Protein AF-A0A392R4C6-F1 (afdb_monomer)

Solvent-accessible surface area (backbone atoms only — not comparable to full-atom values): 3579 Å² total; per-residue (Å²): 140,86,82,76,70,98,64,73,92,72,66,65,76,63,37,80,36,46,66,70,56,50,54,50,34,39,75,72,72,51,70,82,56,78,35,64,40,82,48,78,86,75,79,79,77,82,74,82,91,80,131

Nearest PDB structures (foldseek):
  8b2l-assembly1_D1  TM=8.866E-01  e=7.153E-05  Nicotiana tabacum
  4bts-assembly1_DV  TM=7.278E-01  e=1.011E-03  Tetrahymena thermophila
  6ybw-assembly1_M  TM=7.029E-01  e=2.877E-03  Homo sapiens
  7qp7-assembly1_M  TM=7.026E-01  e=3.307E-0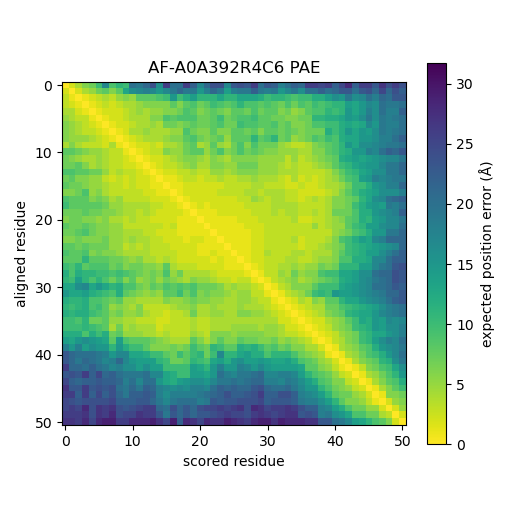3  Homo sapiens
  7qgg-assembly1_SR  TM=6.960E-01  e=5.025E-03  Rattus norvegicus

Secondary structure (DSSP, 8-state):
-----SS-SS--S-EEE-HHHHHHHHHTT-TT-TTEEE-PPPP--------

Mean predicted aligned error: 9.55 Å

Organism: NCBI:txid97028

pLDDT: mean 81.14, std 8.2, range [52.91, 89.62]

Radius of gyration: 17.07 Å; Cα contacts (8 Å, |Δi|>4): 30; chains: 1; bounding box: 48×26×36 Å

Sequence (51 aa):
MDFVPDVSAIRTDHIEVDKETLDMLTALGMSEIPGVVRVDPVPVQQIPFGR

Foldseek 3Di:
DPDDDPDDPDDQQADEDEPVVLVVC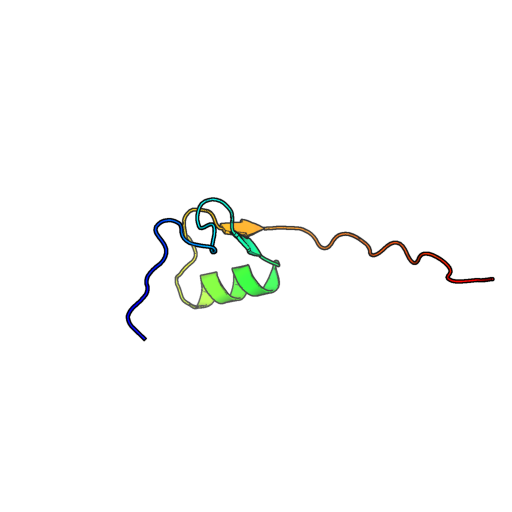VVVVNNDRHRYDYDDDDPPDPDPPDD

InterPro domains:
  IPR001210 Small ribosomal subunit protein eS17 [PF00833] (1-39)
  IPR001210 Small ribosomal subunit protein eS17 [PTHR10732] (1-42)

Structure (mmCIF, N/CA/C/O backbone):
data_AF-A0A392R4C6-F1
#
_entry.id   AF-A0A392R4C6-F1
#
loop_
_atom_site.group_PDB
_atom_site.id
_atom_site.type_symbol
_atom_site.label_atom_id
_atom_site.label_alt_id
_atom_site.label_comp_id
_atom_site.label_asym_id
_atom_site.label_entity_id
_atom_site.label_seq_id
_atom_site.pdbx_PDB_ins_code
_atom_site.Cartn_x
_atom_site.Cartn_y
_atom_site.Cartn_z
_atom_site.occupancy
_atom_site.B_iso_or_equiv
_atom_site.auth_seq_id
_atom_site.auth_comp_id
_atom_site.auth_asym_id
_atom_site.auth_atom_id
_atom_site.pdbx_PDB_model_num
ATOM 1 N N . MET A 1 1 ? -5.393 9.265 -24.294 1.00 61.47 1 MET A N 1
ATOM 2 C CA . MET A 1 1 ? -4.314 8.674 -23.467 1.00 61.47 1 MET A CA 1
ATOM 3 C C . MET A 1 1 ? -4.555 7.178 -23.534 1.00 61.47 1 MET A C 1
ATOM 5 O O . MET A 1 1 ? -5.075 6.600 -22.593 1.00 61.47 1 MET A O 1
ATOM 9 N N . ASP A 1 2 ? -4.278 6.587 -24.698 1.00 80.75 2 ASP A N 1
ATOM 10 C CA . ASP A 1 2 ? -4.883 5.299 -25.089 1.00 80.75 2 ASP A CA 1
ATOM 11 C C . ASP A 1 2 ? -3.832 4.182 -25.163 1.00 80.75 2 ASP A C 1
ATOM 13 O O . ASP A 1 2 ? -4.055 3.131 -25.753 1.00 80.75 2 ASP A O 1
ATOM 17 N N . PHE A 1 3 ? -2.654 4.427 -24.584 1.00 80.88 3 PHE A N 1
ATOM 18 C CA . PHE A 1 3 ? -1.570 3.460 -24.522 1.00 80.88 3 PHE A CA 1
ATOM 19 C C . PHE A 1 3 ? -1.621 2.725 -23.182 1.00 80.88 3 PHE A C 1
ATOM 21 O O . PHE A 1 3 ? -1.360 3.320 -22.134 1.00 80.88 3 PHE A O 1
ATOM 28 N N . VAL A 1 4 ? -1.961 1.437 -23.233 1.00 85.12 4 VAL A N 1
ATOM 29 C CA . VAL A 1 4 ? -1.902 0.505 -22.102 1.00 85.12 4 VAL A CA 1
ATOM 30 C C . VAL A 1 4 ? -0.700 -0.413 -22.336 1.00 85.12 4 VAL A C 1
ATOM 32 O O . VAL A 1 4 ? -0.638 -1.033 -23.397 1.00 85.12 4 VAL A O 1
ATOM 35 N N . PRO A 1 5 ? 0.272 -0.480 -21.410 1.00 86.81 5 PRO A N 1
ATOM 36 C CA . PRO A 1 5 ? 1.436 -1.341 -21.572 1.00 86.81 5 PRO A CA 1
ATOM 37 C C . PRO A 1 5 ? 1.038 -2.817 -21.489 1.00 86.81 5 PRO A C 1
ATOM 39 O O . PRO A 1 5 ? 0.133 -3.179 -20.739 1.00 86.81 5 PRO A O 1
ATOM 42 N N . ASP A 1 6 ? 1.779 -3.672 -22.195 1.00 88.06 6 ASP A N 1
ATOM 43 C CA . ASP A 1 6 ? 1.552 -5.124 -22.173 1.00 88.06 6 ASP A CA 1
ATOM 44 C C . ASP A 1 6 ? 1.767 -5.732 -20.776 1.00 88.06 6 ASP A C 1
ATOM 46 O O . ASP A 1 6 ? 1.179 -6.755 -20.431 1.00 88.06 6 ASP A O 1
ATOM 50 N N . VAL A 1 7 ? 2.611 -5.096 -19.957 1.00 86.38 7 VAL A N 1
ATOM 51 C CA . VAL A 1 7 ? 2.917 -5.525 -18.591 1.00 86.38 7 VAL A CA 1
ATOM 52 C C . VAL A 1 7 ? 2.622 -4.389 -17.620 1.00 86.38 7 VAL A C 1
ATOM 54 O O . VAL A 1 7 ? 3.105 -3.267 -17.785 1.00 86.38 7 VAL A O 1
ATOM 57 N N . SER A 1 8 ? 1.855 -4.696 -16.573 1.00 85.44 8 SER A N 1
ATOM 58 C CA . SER A 1 8 ? 1.609 -3.768 -15.472 1.00 85.44 8 SER A CA 1
ATOM 59 C C . SER A 1 8 ? 2.911 -3.455 -14.734 1.00 85.44 8 SER A C 1
ATOM 61 O O . SER A 1 8 ? 3.644 -4.356 -14.327 1.00 85.44 8 SER A O 1
ATOM 63 N N . ALA A 1 9 ? 3.175 -2.171 -14.494 1.00 86.38 9 ALA A N 1
ATOM 64 C CA . ALA A 1 9 ? 4.249 -1.749 -13.596 1.00 86.38 9 ALA A CA 1
ATOM 65 C C . ALA A 1 9 ? 3.951 -2.101 -12.125 1.00 86.38 9 ALA A C 1
ATOM 67 O O . ALA A 1 9 ? 4.863 -2.175 -11.303 1.00 86.38 9 ALA A O 1
ATOM 68 N N . ILE A 1 10 ? 2.675 -2.318 -11.792 1.00 86.31 10 ILE A N 1
ATOM 69 C CA . ILE A 1 10 ? 2.220 -2.661 -10.447 1.00 8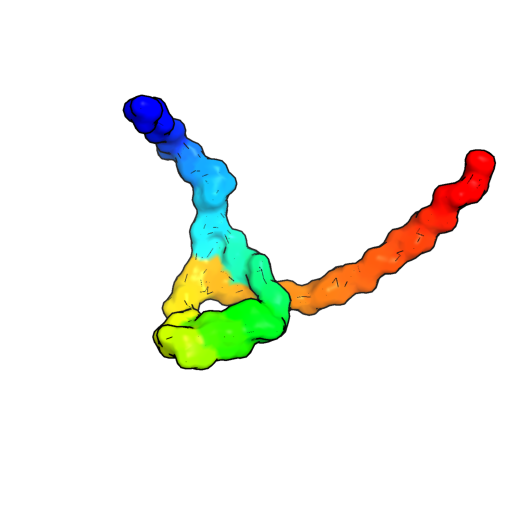6.31 10 ILE A CA 1
ATOM 70 C C . ILE A 1 10 ? 2.174 -4.184 -10.326 1.00 86.31 10 ILE A C 1
ATOM 72 O O . ILE A 1 10 ? 1.429 -4.843 -11.055 1.00 86.31 10 ILE A O 1
ATOM 76 N N . ARG A 1 11 ? 2.957 -4.724 -9.387 1.00 81.25 11 ARG A N 1
ATOM 77 C CA . ARG A 1 11 ? 2.978 -6.147 -9.034 1.00 81.25 11 ARG A CA 1
ATOM 78 C C . ARG A 1 11 ? 1.937 -6.420 -7.954 1.00 81.25 11 ARG A C 1
ATOM 80 O O . ARG A 1 11 ? 2.060 -5.912 -6.847 1.00 81.25 11 ARG A O 1
ATOM 87 N N . THR A 1 12 ? 0.926 -7.216 -8.277 1.00 85.44 12 THR A N 1
ATOM 88 C CA . THR A 1 12 ? -0.162 -7.572 -7.349 1.00 85.44 12 THR A CA 1
ATOM 89 C 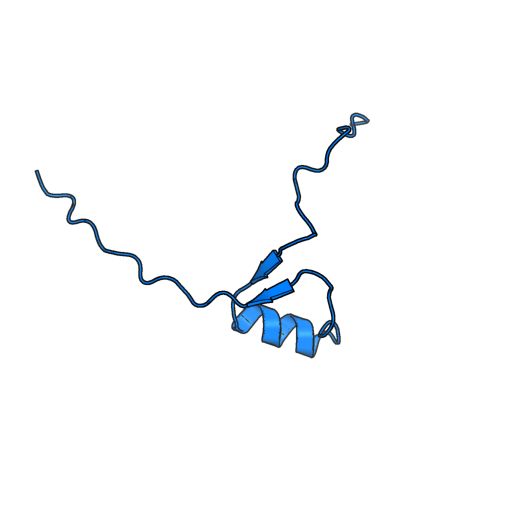C . THR A 1 12 ? 0.110 -8.849 -6.559 1.00 85.44 12 THR A C 1
ATOM 91 O O . THR A 1 12 ? -0.598 -9.123 -5.599 1.00 85.44 12 THR A O 1
ATOM 94 N N . ASP A 1 13 ? 1.126 -9.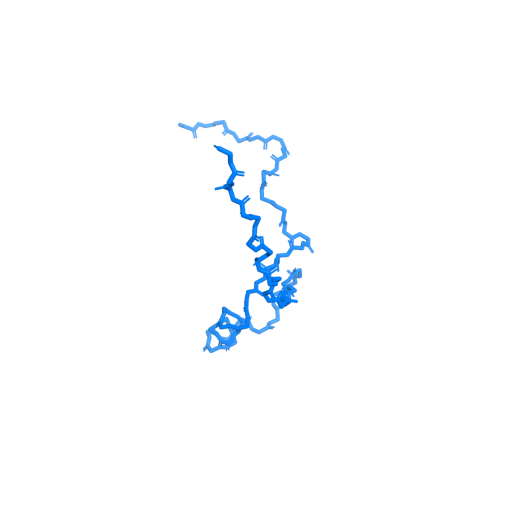624 -6.942 1.00 85.38 13 ASP A N 1
ATOM 95 C CA . ASP A 1 13 ? 1.434 -10.914 -6.310 1.00 85.38 13 ASP A CA 1
ATOM 96 C C . ASP A 1 13 ? 2.011 -10.760 -4.895 1.00 85.38 13 ASP A C 1
ATOM 98 O O . ASP A 1 13 ? 1.851 -11.646 -4.057 1.00 85.38 13 ASP A O 1
ATOM 102 N N . HIS A 1 14 ? 2.691 -9.639 -4.632 1.00 86.19 14 HIS A N 1
ATOM 103 C CA . HIS A 1 14 ? 3.280 -9.318 -3.337 1.00 86.19 14 HIS A CA 1
ATOM 104 C C . HIS A 1 14 ? 3.179 -7.815 -3.076 1.00 86.19 14 HIS A C 1
ATOM 106 O O . HIS A 1 14 ? 3.826 -7.010 -3.748 1.00 86.19 14 HIS A O 1
ATOM 112 N N . ILE A 1 15 ? 2.345 -7.452 -2.109 1.00 87.75 15 ILE A N 1
ATOM 113 C CA . ILE A 1 15 ? 2.039 -6.083 -1.713 1.00 87.75 15 ILE A CA 1
ATOM 114 C C . ILE A 1 15 ? 2.473 -5.937 -0.262 1.00 87.75 15 ILE A C 1
ATOM 116 O O . ILE A 1 15 ? 1.817 -6.422 0.657 1.00 87.75 15 ILE A O 1
ATOM 120 N N . GLU A 1 16 ? 3.602 -5.276 -0.071 1.00 88.38 16 GLU A N 1
ATOM 121 C CA . GLU A 1 16 ? 4.162 -5.015 1.247 1.00 88.38 16 GLU A CA 1
ATOM 122 C C . GLU A 1 16 ? 3.447 -3.829 1.880 1.00 88.38 16 GLU A C 1
ATOM 124 O O . GLU A 1 16 ? 3.381 -2.743 1.301 1.00 88.38 16 GLU A O 1
ATOM 129 N N . VAL A 1 17 ? 2.890 -4.049 3.065 1.00 86.69 17 VAL A N 1
ATOM 130 C CA . VAL A 1 17 ? 2.164 -3.020 3.808 1.00 86.69 17 VAL A CA 1
ATOM 131 C C . VAL A 1 17 ? 2.606 -2.984 5.259 1.00 86.69 17 VAL A C 1
ATOM 133 O O . VAL A 1 17 ? 2.937 -4.005 5.872 1.00 86.69 17 VAL A O 1
ATOM 136 N N . ASP A 1 18 ? 2.547 -1.787 5.826 1.00 88.75 18 ASP A N 1
ATOM 137 C CA . ASP A 1 18 ? 2.766 -1.580 7.247 1.00 88.75 18 ASP A CA 1
ATOM 138 C C . ASP A 1 18 ? 1.583 -2.095 8.073 1.00 88.75 18 ASP A C 1
ATOM 140 O O . ASP A 1 18 ? 0.445 -2.215 7.604 1.00 88.75 18 ASP A O 1
ATOM 144 N N . LYS A 1 19 ? 1.842 -2.338 9.360 1.00 86.25 19 LYS A N 1
ATOM 145 C CA . LYS A 1 19 ? 0.829 -2.799 10.317 1.00 86.25 19 LYS A CA 1
ATOM 146 C C . LYS A 1 19 ? -0.400 -1.880 10.375 1.00 86.25 19 LYS A C 1
ATOM 148 O O . LYS A 1 19 ? -1.520 -2.371 10.345 1.00 86.25 19 LYS A O 1
ATOM 153 N N . GLU A 1 20 ? -0.193 -0.566 10.415 1.00 88.81 20 GLU A N 1
ATOM 154 C CA . GLU A 1 20 ? -1.287 0.417 10.459 1.00 88.81 20 GLU A CA 1
ATOM 155 C C . GLU A 1 20 ? -2.192 0.320 9.221 1.00 88.81 20 GLU A C 1
ATOM 157 O O . GLU A 1 20 ? -3.416 0.402 9.322 1.00 88.81 20 GLU A O 1
ATOM 162 N N . THR A 1 21 ? -1.598 0.059 8.053 1.00 87.50 21 THR A N 1
ATOM 163 C CA . THR A 1 21 ? -2.344 -0.091 6.799 1.00 87.50 21 THR A CA 1
ATOM 164 C C . THR A 1 21 ? -3.175 -1.374 6.801 1.00 87.50 21 THR A C 1
ATOM 166 O O . THR A 1 21 ? -4.311 -1.365 6.334 1.00 87.50 21 THR A O 1
ATOM 169 N N . LEU A 1 22 ? -2.667 -2.468 7.375 1.00 87.62 22 LEU A N 1
ATOM 170 C CA . LEU A 1 22 ? -3.445 -3.703 7.547 1.00 87.62 22 LEU A CA 1
ATOM 171 C C . LEU A 1 22 ? -4.638 -3.527 8.477 1.00 87.62 22 LEU A C 1
ATOM 173 O O . LEU A 1 22 ? -5.724 -4.033 8.186 1.00 87.62 22 LEU A O 1
ATOM 177 N N . ASP A 1 23 ? -4.448 -2.799 9.573 1.00 88.06 23 ASP A N 1
ATOM 178 C CA . ASP A 1 23 ? -5.516 -2.515 10.527 1.00 88.06 23 ASP A CA 1
ATOM 179 C C . ASP A 1 23 ? -6.620 -1.672 9.855 1.00 88.06 23 ASP A C 1
ATOM 181 O O . ASP A 1 23 ? -7.810 -1.956 10.013 1.00 88.06 23 ASP A O 1
ATOM 185 N N . MET A 1 24 ? -6.239 -0.708 9.007 1.00 89.25 24 MET A N 1
ATOM 186 C CA . MET A 1 24 ? -7.173 0.060 8.175 1.00 89.25 24 MET A CA 1
ATOM 187 C C . MET A 1 24 ? -7.907 -0.818 7.149 1.00 89.25 24 MET A C 1
ATOM 189 O O . MET A 1 24 ? -9.131 -0.742 7.050 1.00 89.25 24 MET A O 1
ATOM 193 N N . LEU A 1 25 ? -7.190 -1.656 6.392 1.00 89.25 25 LEU A N 1
ATOM 194 C CA . LEU A 1 25 ? -7.798 -2.562 5.405 1.00 89.25 25 LEU A CA 1
ATOM 195 C C . LEU A 1 25 ? -8.800 -3.510 6.073 1.00 89.25 25 LEU A C 1
ATOM 197 O O . LEU A 1 25 ? -9.899 -3.722 5.565 1.00 89.25 25 LEU A O 1
ATOM 201 N N . THR A 1 26 ? -8.460 -4.004 7.261 1.00 86.62 26 THR A N 1
ATOM 202 C CA . THR A 1 26 ? -9.344 -4.837 8.081 1.00 86.62 26 THR A CA 1
ATOM 203 C C . THR A 1 26 ? -10.589 -4.070 8.531 1.00 86.62 26 THR A C 1
ATOM 205 O O . THR A 1 26 ? -11.696 -4.596 8.426 1.00 86.62 26 THR A O 1
ATOM 208 N N . ALA A 1 27 ? -10.447 -2.812 8.965 1.00 88.94 27 ALA A N 1
ATOM 209 C CA . ALA A 1 27 ? -11.576 -1.961 9.356 1.00 88.94 27 ALA A CA 1
ATOM 210 C C . ALA A 1 27 ? -12.532 -1.650 8.189 1.00 88.94 27 ALA A C 1
ATOM 212 O O . ALA A 1 27 ? -13.734 -1.488 8.398 1.00 88.94 27 ALA A O 1
ATOM 213 N N . LEU A 1 28 ? -12.012 -1.615 6.959 1.00 89.62 28 LEU A N 1
ATOM 214 C CA . LEU A 1 28 ? -12.798 -1.473 5.730 1.00 89.62 28 LEU A CA 1
ATOM 215 C C . LEU A 1 28 ? -13.450 -2.791 5.268 1.00 89.62 28 LEU A C 1
ATOM 217 O O . LEU A 1 28 ? -14.118 -2.811 4.236 1.00 89.62 28 LEU A O 1
ATOM 221 N N . GLY A 1 29 ? -13.270 -3.891 6.010 1.00 86.44 29 GLY A N 1
ATOM 222 C CA . GLY A 1 29 ? -13.771 -5.218 5.642 1.00 86.44 29 GLY A CA 1
ATOM 223 C C . GLY A 1 29 ? -12.965 -5.896 4.529 1.00 86.44 29 GLY A C 1
ATOM 224 O O . GLY A 1 29 ? -13.448 -6.839 3.911 1.00 86.44 29 GLY A O 1
ATOM 225 N N . MET A 1 30 ? -11.743 -5.424 4.265 1.00 84.12 30 MET A N 1
ATOM 226 C CA . MET A 1 30 ? -10.824 -5.935 3.243 1.00 84.12 30 MET A CA 1
ATOM 227 C C . MET A 1 30 ? -9.661 -6.706 3.885 1.00 84.12 30 MET A C 1
ATOM 229 O O . MET A 1 30 ? -8.496 -6.503 3.552 1.00 84.12 30 MET A O 1
ATOM 233 N N . SER A 1 31 ? -9.967 -7.576 4.846 1.00 74.06 31 SER A N 1
ATOM 234 C CA . SER A 1 31 ? -8.959 -8.344 5.589 1.00 74.06 31 SER A CA 1
ATOM 235 C C . SER A 1 31 ? -8.292 -9.455 4.769 1.00 74.06 31 SER A C 1
ATOM 237 O O . SER A 1 31 ? -7.221 -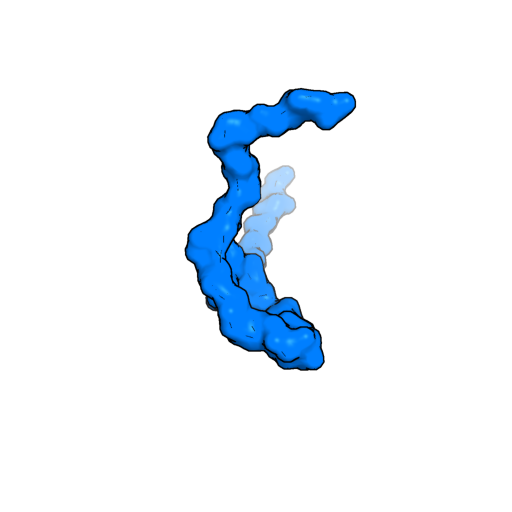9.920 5.138 1.00 74.06 31 SER A O 1
ATOM 239 N N . GLU A 1 32 ? -8.908 -9.888 3.665 1.00 74.75 32 GLU A N 1
ATOM 240 C CA . GLU A 1 32 ? -8.473 -11.046 2.870 1.00 74.75 32 GLU A CA 1
ATOM 241 C C . GLU A 1 32 ? -8.114 -10.656 1.429 1.00 74.75 32 GLU A C 1
ATOM 243 O O . GLU A 1 32 ? -8.613 -11.228 0.460 1.00 74.75 32 GLU A O 1
ATOM 248 N N . ILE A 1 33 ? -7.253 -9.647 1.267 1.00 84.44 33 ILE A N 1
ATOM 249 C CA . ILE A 1 33 ? -6.722 -9.295 -0.055 1.00 84.44 33 ILE A CA 1
ATOM 250 C C . ILE A 1 33 ? -5.558 -10.243 -0.395 1.00 84.44 33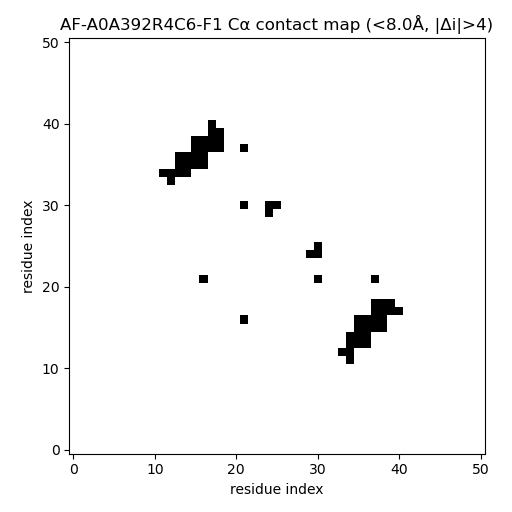 ILE A C 1
ATOM 252 O O . ILE A 1 33 ? -4.571 -10.287 0.347 1.00 84.44 33 ILE A O 1
ATOM 256 N N . PRO A 1 34 ? -5.623 -10.982 -1.518 1.00 82.50 34 PRO A N 1
ATOM 257 C CA . PRO A 1 34 ? -4.530 -11.848 -1.938 1.00 82.50 34 PRO A CA 1
ATOM 258 C C . PRO A 1 34 ? -3.273 -11.024 -2.240 1.00 82.50 34 PRO A C 1
ATOM 260 O O . PRO A 1 34 ? -3.346 -9.969 -2.865 1.00 82.50 34 PRO A O 1
ATOM 263 N N . GLY A 1 35 ? -2.117 -11.517 -1.796 1.00 83.25 35 GLY A N 1
ATOM 264 C CA . GLY A 1 35 ? -0.818 -10.882 -2.036 1.00 83.25 35 GLY A CA 1
ATOM 265 C C . GLY A 1 35 ? -0.417 -9.823 -1.008 1.00 83.25 35 GLY A C 1
ATOM 266 O O . GLY A 1 35 ? 0.735 -9.404 -1.019 1.00 83.25 35 GLY A O 1
ATOM 267 N N . VAL A 1 36 ? -1.298 -9.415 -0.089 1.00 85.50 36 VAL A N 1
ATOM 268 C CA . VAL A 1 36 ? -0.940 -8.450 0.961 1.00 85.50 36 VAL A CA 1
ATOM 269 C C . VAL A 1 36 ? -0.117 -9.129 2.055 1.00 85.50 36 VAL A C 1
ATOM 271 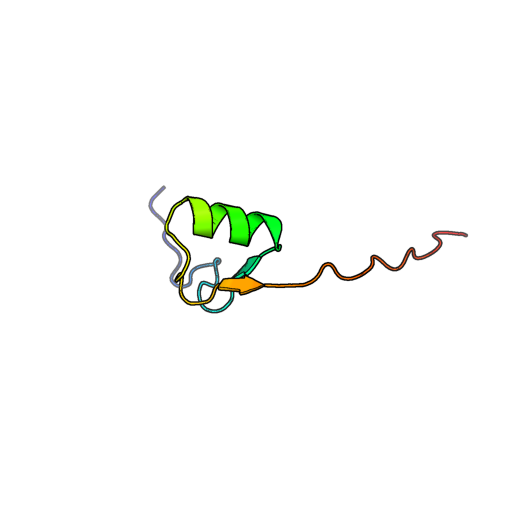O O . VAL A 1 36 ? -0.572 -10.070 2.706 1.00 85.50 36 VAL A O 1
ATOM 274 N N . VAL A 1 37 ? 1.100 -8.634 2.271 1.00 83.44 37 VAL A N 1
ATOM 275 C CA . VAL A 1 37 ? 2.054 -9.154 3.251 1.00 83.44 37 VAL A CA 1
ATOM 276 C C . VAL A 1 37 ? 2.480 -8.032 4.186 1.00 83.44 37 VAL A C 1
ATOM 278 O O . VAL A 1 37 ? 2.875 -6.948 3.759 1.00 83.44 37 VAL A O 1
ATOM 281 N N . ARG A 1 38 ? 2.408 -8.300 5.492 1.00 81.62 38 ARG A N 1
ATOM 282 C CA . ARG A 1 38 ? 2.919 -7.379 6.504 1.00 81.62 38 ARG A CA 1
ATOM 283 C C . ARG A 1 38 ? 4.441 -7.357 6.460 1.00 81.62 38 ARG A C 1
ATOM 285 O O . ARG A 1 38 ? 5.061 -8.406 6.630 1.00 81.62 38 ARG A O 1
ATOM 292 N N . VAL A 1 39 ? 5.021 -6.170 6.348 1.00 81.06 39 VAL A N 1
ATOM 293 C CA . VAL A 1 39 ? 6.460 -5.970 6.539 1.00 81.06 39 VAL A CA 1
ATOM 294 C C . VAL A 1 39 ? 6.683 -5.215 7.843 1.00 81.06 39 VAL A C 1
ATOM 296 O O . VAL A 1 39 ? 5.951 -4.284 8.175 1.00 81.06 39 VAL A O 1
ATOM 299 N N . ASP A 1 40 ? 7.654 -5.667 8.635 1.00 73.31 40 ASP A N 1
ATOM 300 C CA . ASP A 1 40 ? 8.086 -4.922 9.811 1.00 73.31 40 ASP A CA 1
ATOM 301 C C . ASP A 1 40 ? 9.082 -3.835 9.376 1.00 73.31 40 ASP A C 1
ATOM 303 O O . ASP A 1 40 ? 9.946 -4.096 8.531 1.00 73.31 40 ASP A O 1
ATOM 307 N N . PRO A 1 41 ? 8.987 -2.616 9.933 1.00 68.69 41 PRO A N 1
ATOM 308 C CA . PRO A 1 41 ? 9.834 -1.508 9.523 1.00 68.69 41 PRO A CA 1
ATOM 309 C C . PRO A 1 41 ? 11.304 -1.867 9.741 1.00 68.69 41 PRO A C 1
ATOM 311 O O . PRO A 1 41 ? 11.743 -2.125 10.866 1.00 68.69 41 PRO A O 1
ATOM 314 N N . VAL A 1 42 ? 12.077 -1.882 8.653 1.00 70.25 42 VAL A N 1
ATOM 315 C CA . VAL A 1 42 ? 13.518 -2.115 8.726 1.00 70.25 42 VAL A CA 1
ATOM 316 C C . VAL A 1 42 ? 14.146 -0.904 9.420 1.00 70.25 42 VAL A C 1
ATOM 318 O O . VAL A 1 42 ? 13.908 0.230 8.992 1.00 70.25 42 VAL A O 1
ATOM 321 N N . PRO A 1 43 ? 14.942 -1.092 10.488 1.00 69.38 43 PRO A N 1
ATOM 322 C CA . PRO A 1 43 ? 15.614 0.020 11.135 1.00 69.38 43 PRO A CA 1
ATOM 323 C C . PRO A 1 43 ? 16.548 0.684 10.123 1.00 69.38 43 PRO A C 1
ATOM 325 O O . PRO A 1 43 ? 17.482 0.060 9.616 1.00 69.38 43 PRO A O 1
ATOM 328 N N . VAL A 1 44 ? 16.289 1.956 9.823 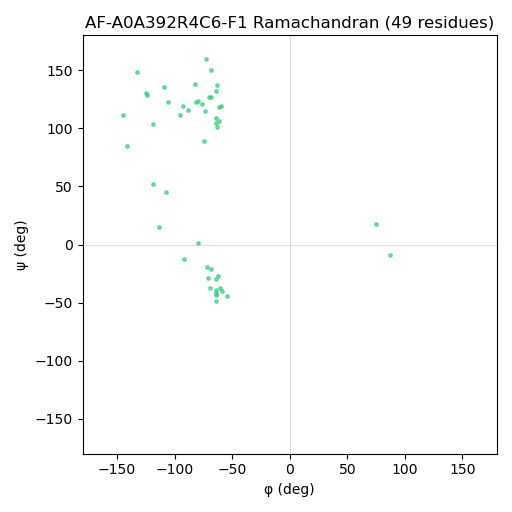1.00 70.12 44 VAL A N 1
ATOM 329 C CA . VAL A 1 44 ? 17.154 2.766 8.965 1.00 70.12 44 VAL A CA 1
ATOM 330 C C . VAL A 1 44 ? 18.520 2.852 9.642 1.00 70.12 44 VAL A C 1
ATOM 332 O O . VAL A 1 44 ? 18.682 3.541 10.650 1.00 70.12 44 VAL A O 1
ATOM 335 N N . GLN A 1 45 ? 19.515 2.136 9.113 1.00 72.25 45 GLN A N 1
ATOM 336 C CA . GLN A 1 45 ? 20.899 2.315 9.538 1.00 72.25 45 GLN A CA 1
ATOM 337 C C . GLN A 1 45 ? 21.323 3.732 9.150 1.00 72.25 45 GLN A C 1
ATOM 339 O O . GLN A 1 45 ? 21.477 4.048 7.971 1.00 72.25 45 GLN A O 1
ATOM 344 N N . GLN A 1 46 ? 21.484 4.601 10.149 1.00 67.50 46 GLN A N 1
ATOM 345 C CA . GLN A 1 46 ? 22.063 5.925 9.959 1.00 67.50 46 GLN A CA 1
ATOM 346 C C . GLN A 1 46 ? 23.510 5.745 9.498 1.00 67.50 46 GLN A C 1
ATOM 348 O O . GLN A 1 46 ? 24.393 5.444 10.297 1.00 67.50 46 GLN A O 1
ATOM 353 N N . ILE A 1 47 ? 23.752 5.899 8.198 1.00 75.06 47 ILE A N 1
ATOM 354 C CA . ILE A 1 47 ? 25.105 6.000 7.660 1.00 75.06 47 ILE A CA 1
ATOM 355 C C . ILE A 1 47 ? 25.602 7.398 8.051 1.00 75.06 47 ILE A C 1
ATOM 357 O O . ILE A 1 47 ? 25.017 8.379 7.583 1.00 75.06 47 ILE A O 1
ATOM 361 N N . PRO A 1 48 ? 26.633 7.543 8.905 1.00 73.88 48 PRO A N 1
ATOM 362 C CA . PRO A 1 48 ? 27.191 8.855 9.193 1.00 73.88 48 PRO A CA 1
ATOM 363 C C . PRO A 1 48 ? 27.801 9.414 7.903 1.00 73.88 48 PRO A C 1
ATOM 365 O O . PRO A 1 48 ? 28.861 8.979 7.454 1.00 73.88 48 PRO A O 1
ATOM 368 N N . PHE A 1 49 ? 27.112 10.373 7.285 1.00 69.75 49 PHE A N 1
ATOM 369 C CA . PHE A 1 49 ? 27.665 11.171 6.196 1.00 69.75 49 PHE A CA 1
ATOM 370 C C . PHE A 1 49 ? 28.656 12.162 6.814 1.00 69.75 49 PHE A C 1
ATOM 372 O O . PHE A 1 49 ? 28.289 13.246 7.258 1.00 69.75 49 PHE A O 1
ATOM 379 N N . GLY A 1 50 ? 29.910 11.727 6.933 1.00 74.75 50 GLY A N 1
ATOM 380 C CA . GLY A 1 50 ? 30.994 12.494 7.534 1.00 74.75 50 GLY A CA 1
ATOM 381 C C . GLY A 1 50 ? 32.304 12.298 6.783 1.00 74.75 50 GLY A C 1
ATOM 382 O O . GLY A 1 50 ? 33.124 11.464 7.168 1.00 74.75 50 GLY A O 1
ATOM 383 N N . ARG A 1 51 ? 32.489 13.089 5.727 1.00 52.91 51 ARG A N 1
ATOM 384 C CA . ARG A 1 51 ? 33.768 13.681 5.329 1.00 52.91 51 ARG A CA 1
ATOM 385 C C . ARG A 1 51 ? 33.507 15.097 4.850 1.00 52.91 51 ARG A C 1
ATOM 387 O O . ARG A 1 51 ? 32.561 15.254 4.051 1.00 52.91 51 ARG A O 1
#